Protein AF-A0A7C3CIX5-F1 (afdb_monomer)

Radius of gyration: 12.61 Å; Cα contacts (8 Å, |Δi|>4): 113; chains: 1; bounding box: 29×18×33 Å

pLDDT: mean 95.17, std 7.25, range [48.88, 98.56]

Mean predicted aligned error: 2.8 Å

Sequence (81 aa):
MTTQTHIKEVYEMLKNREIHPTGKFDNAGRWYAANDDLISVRSPSRAWPYSQMTACRTRKYVKAVAEKFNCSDVKELIAHV

Structure (mmCIF, N/CA/C/O backbone):
data_AF-A0A7C3CIX5-F1
#
_entry.id   AF-A0A7C3CIX5-F1
#
loop_
_atom_site.group_PDB
_atom_site.id
_atom_site.type_symbol
_atom_site.label_atom_id
_atom_site.label_alt_id
_atom_site.label_comp_id
_atom_site.label_asym_id
_atom_site.label_entity_id
_atom_site.label_seq_id
_atom_site.pdbx_PDB_ins_code
_atom_site.Cartn_x
_atom_site.Cartn_y
_atom_site.Cartn_z
_atom_site.occupancy
_atom_site.B_iso_or_equiv
_atom_site.auth_seq_id
_atom_site.auth_comp_id
_atom_site.auth_asym_id
_atom_site.auth_atom_id
_atom_site.pdbx_PDB_model_num
ATOM 1 N N . MET A 1 1 ? -14.873 2.716 18.837 1.00 48.88 1 MET A N 1
ATOM 2 C CA . MET A 1 1 ? -14.087 3.865 18.338 1.00 48.88 1 MET A CA 1
ATOM 3 C C . MET A 1 1 ? -13.872 3.647 16.853 1.00 48.88 1 MET A C 1
ATOM 5 O O . MET A 1 1 ? -13.752 2.513 16.424 1.00 48.88 1 MET A O 1
ATOM 9 N N . THR A 1 2 ? -14.043 4.706 16.076 1.00 61.53 2 THR A N 1
ATOM 10 C CA . THR A 1 2 ? -14.455 4.698 14.667 1.00 61.53 2 THR A CA 1
ATOM 11 C C . THR A 1 2 ? -13.387 4.123 13.735 1.00 61.53 2 THR A C 1
ATOM 13 O O . THR A 1 2 ? -12.224 4.490 13.858 1.00 61.53 2 THR A O 1
ATOM 16 N N . THR A 1 3 ? -13.785 3.321 12.737 1.00 75.56 3 THR A N 1
ATOM 17 C CA . THR A 1 3 ? -12.952 2.780 11.632 1.00 75.56 3 THR A CA 1
ATOM 18 C C . THR A 1 3 ? -11.971 3.809 11.057 1.00 75.56 3 THR A C 1
ATOM 20 O O . THR A 1 3 ? -10.859 3.491 10.639 1.00 75.56 3 THR A O 1
ATOM 23 N N . GLN A 1 4 ? -12.352 5.088 11.093 1.00 84.12 4 GLN A N 1
ATOM 24 C CA . GLN A 1 4 ? -11.515 6.191 10.657 1.00 84.12 4 GLN A CA 1
ATOM 25 C C . GLN A 1 4 ? -10.203 6.352 11.448 1.00 84.12 4 GLN A C 1
ATOM 27 O O . GLN A 1 4 ? -9.200 6.744 10.842 1.00 84.12 4 GLN A O 1
ATOM 32 N N . THR A 1 5 ? -10.208 6.064 12.751 1.00 91.50 5 THR A N 1
ATOM 33 C CA . THR A 1 5 ? -9.030 6.092 13.628 1.00 91.50 5 THR A CA 1
ATOM 34 C C . THR A 1 5 ? -8.073 4.955 13.276 1.00 91.50 5 THR A C 1
ATOM 36 O O . THR A 1 5 ? -6.900 5.229 13.044 1.00 91.50 5 THR A O 1
ATOM 39 N N . HIS A 1 6 ? -8.577 3.726 13.105 1.00 94.25 6 HIS A N 1
ATOM 40 C CA . HIS A 1 6 ? -7.760 2.564 12.720 1.00 94.25 6 HIS A CA 1
ATOM 41 C C . HIS A 1 6 ? -7.103 2.759 11.342 1.00 94.25 6 HIS A C 1
ATOM 43 O O . HIS A 1 6 ? -5.911 2.519 11.176 1.00 94.25 6 HIS A O 1
ATOM 49 N N . ILE A 1 7 ? -7.841 3.307 10.364 1.00 96.06 7 ILE A N 1
ATOM 50 C CA . ILE A 1 7 ? -7.282 3.662 9.046 1.00 96.06 7 ILE A CA 1
ATOM 51 C C . ILE A 1 7 ? -6.131 4.669 9.177 1.00 96.06 7 ILE A C 1
ATOM 53 O O . ILE A 1 7 ? -5.137 4.571 8.459 1.00 96.06 7 ILE A O 1
ATOM 57 N N . LYS A 1 8 ? -6.274 5.675 10.051 1.00 96.88 8 LYS A N 1
ATOM 58 C CA . LYS A 1 8 ? -5.228 6.685 10.263 1.00 96.88 8 LYS A CA 1
ATOM 59 C C . LYS A 1 8 ? -3.985 6.054 10.891 1.00 96.88 8 LYS A C 1
ATOM 61 O O . LYS A 1 8 ? -2.885 6.360 10.448 1.00 96.88 8 LYS A O 1
ATOM 66 N N . GLU A 1 9 ? -4.169 5.195 11.885 1.00 97.19 9 GLU A N 1
ATOM 67 C CA . GLU A 1 9 ? -3.089 4.495 12.579 1.00 97.19 9 GLU A CA 1
ATOM 68 C C . GLU A 1 9 ? -2.265 3.627 11.621 1.00 97.19 9 GLU A C 1
ATOM 70 O O . GLU A 1 9 ? -1.066 3.854 11.472 1.00 97.19 9 GLU A O 1
ATOM 75 N N . VAL A 1 10 ? -2.914 2.729 10.873 1.00 97.62 10 VAL A N 1
ATOM 76 C CA . VAL A 1 10 ? -2.230 1.853 9.904 1.00 97.62 10 VAL A CA 1
ATOM 77 C C . VAL A 1 10 ? -1.537 2.661 8.802 1.00 97.62 10 VAL A C 1
ATOM 79 O O . VAL A 1 10 ? -0.431 2.327 8.377 1.00 97.62 10 VAL A O 1
ATOM 82 N N . TYR A 1 11 ? -2.145 3.764 8.355 1.00 97.81 11 TYR A N 1
ATOM 83 C CA . TYR A 1 11 ? -1.503 4.679 7.411 1.00 97.81 11 TYR A CA 1
ATOM 84 C C . TYR A 1 11 ? -0.202 5.281 7.963 1.00 97.81 11 TYR A C 1
ATOM 86 O O . TYR A 1 11 ? 0.796 5.301 7.241 1.00 97.81 11 TYR A O 1
ATOM 94 N N . GLU A 1 12 ? -0.185 5.763 9.209 1.00 98.31 12 GLU A N 1
ATOM 95 C CA . GLU A 1 12 ? 1.042 6.310 9.800 1.00 98.31 12 GLU A CA 1
ATOM 96 C C . GLU A 1 12 ? 2.103 5.214 9.985 1.00 98.31 12 GLU A C 1
ATOM 98 O O . GLU A 1 12 ? 3.255 5.449 9.630 1.00 98.31 12 GLU A O 1
ATOM 103 N N . MET A 1 13 ? 1.726 3.991 10.387 1.00 98.19 13 MET A N 1
ATOM 104 C CA . MET A 1 13 ? 2.658 2.851 10.460 1.00 98.19 13 MET A CA 1
ATOM 105 C C . MET A 1 13 ? 3.300 2.543 9.093 1.00 98.19 13 MET A C 1
ATOM 107 O O . MET A 1 13 ? 4.516 2.374 8.987 1.00 98.19 13 MET A O 1
ATOM 111 N N . LEU A 1 14 ? 2.507 2.518 8.013 1.00 97.75 14 LEU A N 1
ATOM 112 C CA . LEU A 1 14 ? 2.999 2.311 6.641 1.00 97.75 14 LEU A CA 1
ATOM 113 C C . LEU A 1 14 ? 3.912 3.447 6.165 1.00 97.75 14 LEU A C 1
ATOM 115 O O . LEU A 1 14 ? 4.916 3.207 5.484 1.00 97.75 14 LEU A O 1
ATOM 119 N N . LYS A 1 15 ? 3.557 4.688 6.506 1.00 97.00 15 LYS A N 1
ATOM 120 C CA . LYS A 1 15 ? 4.307 5.898 6.157 1.00 97.00 15 LYS A CA 1
ATOM 121 C C . LYS A 1 15 ? 5.646 5.967 6.893 1.00 97.00 15 LYS A C 1
ATOM 123 O O . LYS A 1 15 ? 6.658 6.266 6.260 1.00 97.00 15 LYS A O 1
ATOM 128 N N . ASN A 1 16 ? 5.659 5.621 8.178 1.00 97.56 16 ASN A N 1
ATOM 129 C CA . ASN A 1 16 ? 6.857 5.523 9.015 1.00 97.56 16 ASN A CA 1
ATOM 130 C C . ASN A 1 16 ? 7.676 4.256 8.741 1.00 97.56 16 ASN A C 1
ATOM 132 O O . ASN A 1 16 ? 8.802 4.143 9.217 1.00 97.56 16 ASN A O 1
ATOM 136 N N . ARG A 1 17 ? 7.145 3.335 7.921 1.00 96.50 17 ARG A N 1
ATOM 137 C CA . ARG A 1 17 ? 7.759 2.045 7.568 1.00 96.50 17 ARG A CA 1
ATOM 138 C C . ARG A 1 17 ? 7.926 1.104 8.765 1.00 96.50 17 ARG A C 1
ATOM 140 O O . ARG A 1 17 ? 8.807 0.253 8.741 1.00 96.50 17 ARG A O 1
ATOM 147 N N . GLU A 1 18 ? 7.065 1.238 9.767 1.00 98.19 18 GLU A N 1
ATOM 148 C CA . GLU A 1 18 ? 6.946 0.305 10.895 1.00 98.19 18 GLU A CA 1
ATOM 149 C C . GLU A 1 18 ? 6.355 -1.035 10.433 1.00 98.19 18 GLU A C 1
ATOM 151 O O . GLU A 1 18 ? 6.732 -2.096 10.921 1.00 98.19 18 GLU A O 1
ATOM 156 N N . ILE A 1 19 ? 5.475 -0.977 9.429 1.00 97.62 19 ILE A N 1
ATOM 157 C CA . ILE A 1 19 ? 4.964 -2.129 8.683 1.00 97.62 19 ILE A CA 1
ATOM 158 C C . ILE A 1 19 ? 5.163 -1.910 7.179 1.00 97.62 19 ILE A C 1
ATOM 160 O O . ILE A 1 19 ? 5.490 -0.808 6.711 1.00 97.62 19 ILE A O 1
ATOM 164 N N . HIS A 1 20 ? 4.972 -2.965 6.393 1.00 96.50 20 HIS A N 1
ATOM 165 C CA . HIS A 1 20 ? 5.120 -2.928 4.941 1.00 96.50 20 HIS A CA 1
ATOM 166 C C . HIS A 1 20 ? 3.875 -3.491 4.257 1.00 96.50 20 HIS A C 1
ATOM 168 O O . HIS A 1 20 ? 3.331 -4.474 4.755 1.00 96.50 20 HIS A O 1
ATOM 174 N N . PRO A 1 21 ? 3.451 -2.907 3.121 1.00 97.19 21 PRO A N 1
ATOM 175 C CA . PRO A 1 21 ? 2.394 -3.496 2.317 1.00 97.19 21 PRO A CA 1
ATOM 176 C C . PRO A 1 21 ? 2.740 -4.914 1.868 1.00 97.19 21 PRO A C 1
ATOM 178 O O . PRO A 1 21 ? 3.899 -5.211 1.555 1.00 97.19 21 PRO A O 1
ATOM 181 N N . THR A 1 22 ? 1.726 -5.757 1.750 1.00 97.06 22 THR A N 1
ATOM 182 C CA . THR A 1 22 ? 1.832 -7.093 1.174 1.00 97.06 22 THR A CA 1
ATOM 183 C C . THR A 1 22 ? 2.103 -7.019 -0.328 1.00 97.06 22 THR A C 1
ATOM 185 O O . THR A 1 22 ? 1.462 -6.304 -1.103 1.00 97.06 22 THR A O 1
ATOM 188 N N . GLY A 1 23 ? 3.107 -7.772 -0.765 1.00 97.31 23 GLY A N 1
ATOM 189 C CA . GLY A 1 23 ? 3.526 -7.819 -2.158 1.00 97.31 23 GLY A CA 1
ATOM 190 C C . GLY A 1 23 ? 4.826 -8.587 -2.331 1.00 97.31 23 GLY A C 1
ATOM 191 O O . GLY A 1 23 ? 5.363 -9.154 -1.379 1.00 97.31 23 GLY A O 1
ATOM 192 N N . LYS A 1 24 ? 5.334 -8.620 -3.561 1.00 98.25 24 LYS A N 1
ATOM 193 C CA . LYS A 1 24 ? 6.518 -9.405 -3.926 1.00 98.25 24 LYS A CA 1
ATOM 194 C C . LYS A 1 24 ? 7.458 -8.635 -4.835 1.00 98.25 24 LYS A C 1
ATOM 196 O O . LYS A 1 24 ? 7.021 -7.875 -5.698 1.00 98.25 24 LYS A O 1
ATOM 201 N N . PHE A 1 25 ? 8.751 -8.884 -4.670 1.00 98.44 25 PHE A N 1
ATOM 202 C CA . PHE A 1 25 ? 9.753 -8.475 -5.645 1.00 98.44 25 PHE A CA 1
ATOM 203 C C . PHE A 1 25 ? 9.890 -9.541 -6.725 1.00 98.44 25 PHE A C 1
ATOM 205 O O . PHE A 1 25 ? 9.823 -10.737 -6.442 1.00 98.44 25 PHE A O 1
ATOM 212 N N . ASP A 1 26 ? 10.091 -9.108 -7.962 1.00 97.81 26 ASP A N 1
ATOM 213 C CA . ASP A 1 26 ? 10.579 -9.989 -9.013 1.00 97.81 26 ASP A CA 1
ATOM 214 C C . ASP A 1 26 ? 12.118 -10.014 -9.061 1.00 97.81 26 ASP A C 1
ATOM 216 O O . ASP A 1 26 ? 12.801 -9.247 -8.378 1.00 97.81 26 ASP A O 1
ATOM 220 N N . ASN A 1 27 ? 12.679 -10.860 -9.928 1.00 97.62 27 ASN A N 1
ATOM 221 C CA . ASN A 1 27 ? 14.133 -10.987 -10.103 1.00 97.62 27 ASN A CA 1
ATOM 222 C C . ASN A 1 27 ? 14.813 -9.703 -10.617 1.00 97.62 27 ASN A C 1
ATOM 224 O O . ASN A 1 27 ? 16.035 -9.598 -10.582 1.00 97.62 27 ASN A O 1
ATOM 228 N N . ALA A 1 28 ? 14.042 -8.734 -11.120 1.00 96.75 28 ALA A N 1
ATOM 229 C CA . ALA A 1 28 ? 14.542 -7.454 -11.610 1.00 96.75 28 ALA A CA 1
ATOM 230 C C . ALA A 1 28 ? 14.421 -6.329 -10.563 1.00 96.75 28 ALA A C 1
ATOM 232 O O . ALA A 1 28 ? 14.669 -5.169 -10.897 1.00 96.75 28 ALA A O 1
ATOM 233 N N . GLY A 1 29 ? 14.021 -6.644 -9.324 1.00 97.44 29 GLY A N 1
ATOM 234 C CA . GLY A 1 29 ? 13.871 -5.675 -8.235 1.00 97.44 29 GLY A CA 1
ATOM 235 C C . GLY A 1 29 ? 12.610 -4.809 -8.325 1.00 97.44 29 GLY A C 1
ATOM 236 O O . GLY A 1 29 ? 12.514 -3.793 -7.640 1.00 97.44 29 GLY A O 1
ATOM 237 N N . ARG A 1 30 ? 11.634 -5.175 -9.161 1.00 98.56 30 ARG A N 1
ATOM 238 C CA . ARG A 1 30 ? 10.336 -4.495 -9.259 1.00 98.56 30 ARG A CA 1
ATOM 239 C C . ARG A 1 30 ? 9.391 -5.061 -8.206 1.00 98.56 30 ARG A C 1
ATOM 241 O O . ARG A 1 30 ? 9.242 -6.276 -8.107 1.00 98.56 30 ARG A O 1
ATOM 248 N N . TRP A 1 31 ? 8.747 -4.189 -7.437 1.00 98.56 31 TRP A N 1
ATOM 249 C CA . TRP A 1 31 ? 7.807 -4.586 -6.392 1.00 98.56 31 TRP A CA 1
ATOM 250 C C . TRP A 1 31 ? 6.367 -4.528 -6.891 1.00 98.56 31 TRP A C 1
ATOM 252 O O . TRP A 1 31 ? 5.914 -3.465 -7.316 1.00 98.56 31 TRP A O 1
ATOM 262 N N . TYR A 1 32 ? 5.653 -5.646 -6.783 1.00 98.44 32 TYR A N 1
ATOM 263 C CA . TYR A 1 32 ? 4.258 -5.805 -7.181 1.00 98.44 32 TYR A CA 1
ATOM 264 C C . TYR A 1 32 ? 3.366 -5.999 -5.949 1.00 98.44 32 TYR A C 1
ATOM 266 O O . TYR A 1 32 ? 3.660 -6.857 -5.113 1.00 98.44 32 TYR A O 1
ATOM 274 N N . ALA A 1 33 ? 2.287 -5.220 -5.852 1.00 98.19 33 ALA A N 1
ATOM 275 C CA . ALA A 1 33 ? 1.317 -5.301 -4.760 1.00 98.19 33 ALA A CA 1
ATOM 276 C C . ALA A 1 33 ? 0.524 -6.611 -4.809 1.00 98.19 33 ALA A C 1
ATOM 278 O O . ALA A 1 33 ? 0.229 -7.115 -5.890 1.00 98.19 33 ALA A O 1
ATOM 279 N N . ALA A 1 34 ? 0.144 -7.134 -3.641 1.00 97.62 34 ALA A N 1
ATOM 280 C CA . ALA A 1 34 ? -0.814 -8.236 -3.556 1.00 97.62 34 ALA A CA 1
ATOM 281 C C . ALA A 1 34 ? -2.249 -7.781 -3.889 1.00 97.62 34 ALA A C 1
ATOM 283 O O . ALA A 1 34 ? -2.989 -8.522 -4.526 1.00 97.62 34 ALA A O 1
ATOM 284 N N . ASN A 1 35 ? -2.609 -6.552 -3.501 1.00 95.69 35 ASN A N 1
ATOM 285 C CA . ASN A 1 35 ? -3.898 -5.916 -3.795 1.00 95.69 35 ASN A CA 1
ATOM 286 C C . ASN A 1 35 ? -3.747 -4.832 -4.873 1.00 95.69 35 ASN A C 1
ATOM 288 O O . ASN A 1 35 ? -4.071 -3.660 -4.650 1.00 95.69 35 ASN A O 1
ATOM 292 N N . ASP A 1 36 ? -3.171 -5.181 -6.023 1.00 96.81 36 ASP A N 1
ATOM 293 C CA . ASP A 1 36 ? -2.960 -4.220 -7.109 1.00 96.81 36 ASP A CA 1
ATOM 294 C C . ASP A 1 36 ? -4.275 -3.699 -7.717 1.00 96.81 36 ASP A C 1
ATOM 296 O O . ASP A 1 36 ? -4.314 -2.584 -8.233 1.00 96.81 36 ASP A O 1
ATOM 300 N N . ASP A 1 37 ? -5.373 -4.438 -7.553 1.00 97.19 37 ASP A N 1
ATOM 301 C CA . ASP A 1 37 ? -6.729 -4.030 -7.925 1.00 97.19 37 ASP A CA 1
ATOM 302 C C . ASP A 1 37 ? -7.266 -2.831 -7.118 1.00 97.19 37 ASP A C 1
ATOM 304 O O . ASP A 1 37 ? -8.179 -2.136 -7.565 1.00 97.19 37 ASP A O 1
ATOM 308 N N . LEU A 1 38 ? -6.678 -2.541 -5.951 1.00 97.75 38 LEU A N 1
ATOM 309 C CA . LEU A 1 38 ? -7.068 -1.420 -5.085 1.00 97.75 38 LEU A CA 1
ATOM 310 C C . LEU A 1 38 ? -6.297 -0.120 -5.357 1.00 97.75 38 LEU A C 1
ATOM 312 O O . LEU A 1 38 ? -6.526 0.898 -4.693 1.00 97.75 38 LEU A O 1
ATOM 316 N N . ILE A 1 39 ? -5.368 -0.126 -6.312 1.00 97.31 39 ILE A N 1
ATOM 317 C CA . ILE A 1 39 ? -4.519 1.022 -6.632 1.00 97.31 39 ILE A CA 1
ATOM 318 C C . ILE A 1 39 ? -4.623 1.377 -8.113 1.00 97.31 39 ILE A C 1
ATOM 320 O O . ILE A 1 39 ? -4.555 0.541 -9.000 1.00 97.31 39 ILE A O 1
ATOM 324 N N . SER A 1 40 ? -4.740 2.672 -8.396 1.00 96.31 40 SER A N 1
ATOM 325 C CA . SER A 1 40 ? -4.817 3.188 -9.766 1.00 96.31 40 SER A CA 1
ATOM 326 C C . SER A 1 40 ? -3.495 3.848 -10.148 1.00 96.31 40 SER A C 1
ATOM 328 O O . SER A 1 40 ? -3.407 5.072 -10.262 1.00 96.31 40 SER A O 1
ATOM 330 N N . VAL A 1 41 ? -2.447 3.039 -10.297 1.00 97.00 41 VAL A N 1
ATOM 331 C CA . VAL A 1 41 ? -1.111 3.486 -10.715 1.00 97.00 41 VAL A CA 1
ATOM 332 C C . VAL A 1 41 ? -0.553 2.578 -11.802 1.00 97.00 41 VAL A C 1
ATOM 334 O O . VAL A 1 41 ? -0.975 1.437 -11.961 1.00 97.00 41 VAL A O 1
ATOM 337 N N . ARG A 1 42 ? 0.437 3.079 -12.543 1.00 95.69 42 ARG A N 1
ATOM 338 C CA . ARG A 1 42 ? 1.181 2.274 -13.516 1.00 95.69 42 ARG A CA 1
ATOM 339 C C . ARG A 1 42 ? 1.784 1.024 -12.869 1.00 95.69 42 ARG A C 1
ATOM 341 O O . ARG A 1 42 ? 2.274 1.078 -11.736 1.00 95.69 42 ARG A O 1
ATOM 348 N N . SER A 1 43 ? 1.850 -0.061 -13.635 1.00 96.69 43 SER A N 1
ATOM 349 C CA . SER A 1 43 ? 2.596 -1.246 -13.223 1.00 96.69 43 SER A CA 1
ATOM 350 C C . SER A 1 43 ? 4.09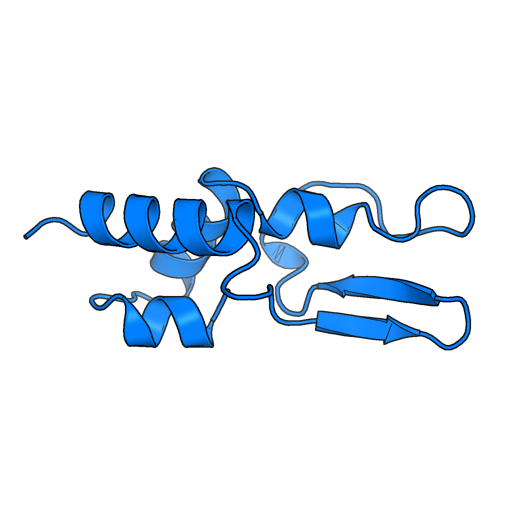1 -0.924 -13.045 1.00 96.69 43 SER A C 1
ATOM 352 O O . SER A 1 43 ? 4.638 -0.077 -13.771 1.00 96.69 43 SER A O 1
ATOM 354 N N . P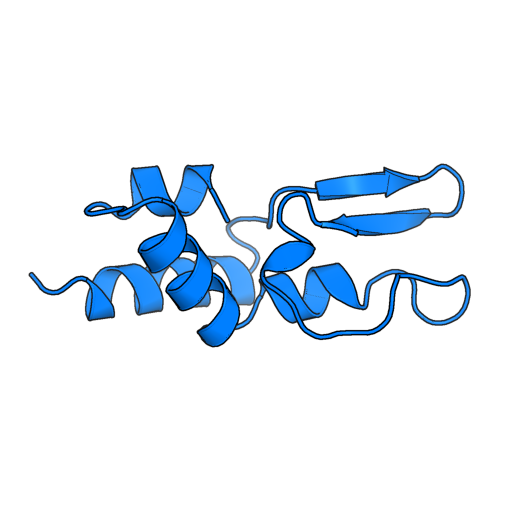RO A 1 44 ? 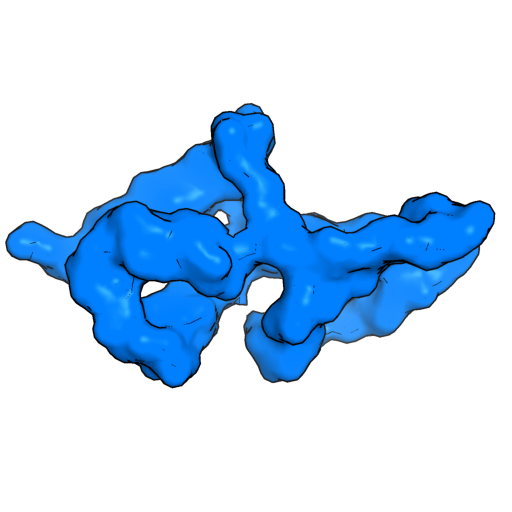4.768 -1.596 -12.098 1.00 98.31 44 PRO A N 1
ATOM 355 C CA . PRO A 1 44 ? 6.201 -1.463 -11.878 1.00 98.31 44 PRO A CA 1
ATOM 356 C C . PRO A 1 44 ? 7.001 -1.699 -13.160 1.00 98.31 44 PRO A C 1
ATOM 358 O O . PRO A 1 44 ? 6.729 -2.611 -13.941 1.00 98.31 44 PRO A O 1
ATOM 361 N N . SER A 1 45 ? 8.029 -0.883 -13.374 1.00 97.94 45 SER A N 1
ATOM 362 C CA . SER A 1 45 ? 8.919 -0.975 -14.538 1.00 97.94 45 SER A CA 1
ATOM 363 C C . SER A 1 45 ? 10.370 -0.768 -14.115 1.00 97.94 45 SER A C 1
ATOM 365 O O . SER A 1 45 ? 10.623 -0.349 -12.992 1.00 97.94 45 SER A O 1
ATOM 367 N N . ARG A 1 46 ? 11.338 -1.007 -15.010 1.00 95.88 46 ARG A N 1
ATOM 368 C CA . ARG A 1 46 ? 12.768 -0.812 -14.695 1.00 95.88 46 ARG A CA 1
ATOM 369 C C . ARG A 1 46 ? 13.091 0.610 -14.216 1.00 95.88 46 ARG A C 1
ATOM 371 O O . ARG A 1 46 ? 13.879 0.772 -13.299 1.00 95.88 46 ARG A O 1
ATOM 378 N N . ALA A 1 47 ? 12.463 1.623 -14.815 1.00 97.06 47 ALA A N 1
ATOM 379 C CA . ALA A 1 47 ? 12.645 3.022 -14.421 1.00 97.06 47 ALA A CA 1
ATOM 380 C C . ALA A 1 47 ? 11.827 3.411 -13.173 1.00 97.06 47 ALA A C 1
ATOM 382 O O . ALA A 1 47 ? 12.129 4.405 -12.525 1.00 97.06 47 ALA A O 1
ATOM 383 N N . TRP A 1 48 ? 10.787 2.638 -12.841 1.00 97.31 48 TRP A N 1
ATOM 384 C CA . TRP A 1 48 ? 9.858 2.924 -11.744 1.00 97.31 48 TRP A CA 1
ATOM 385 C C . TRP A 1 48 ? 9.508 1.626 -11.005 1.00 97.31 48 TRP A C 1
ATOM 387 O O . TRP A 1 48 ? 8.384 1.129 -11.124 1.00 97.31 48 TRP A O 1
ATOM 397 N N . PRO A 1 49 ? 10.471 1.024 -10.287 1.00 98.19 49 PRO A N 1
ATOM 398 C CA . PRO A 1 49 ? 10.302 -0.314 -9.719 1.00 98.19 49 PRO A CA 1
ATOM 399 C C . PRO A 1 49 ? 9.310 -0.355 -8.553 1.00 98.19 49 PRO A C 1
ATOM 401 O O . PRO A 1 49 ? 8.835 -1.426 -8.195 1.00 98.19 49 PRO A O 1
ATOM 404 N N . TYR A 1 50 ? 8.970 0.800 -7.973 1.00 98.12 50 TYR A N 1
ATOM 405 C CA . TYR A 1 50 ? 8.208 0.902 -6.726 1.00 98.12 50 TYR A CA 1
ATOM 406 C C . TYR A 1 50 ? 6.877 1.651 -6.865 1.00 98.12 50 TYR A C 1
ATOM 408 O O . TYR A 1 50 ? 6.305 2.061 -5.857 1.00 98.12 50 TYR A O 1
ATOM 416 N N . SER A 1 51 ? 6.368 1.849 -8.089 1.00 98.12 51 SER A N 1
ATOM 417 C CA . SER A 1 51 ? 5.124 2.604 -8.323 1.00 98.12 51 SER A CA 1
ATOM 418 C C . SER A 1 51 ? 3.950 2.091 -7.486 1.00 98.12 51 SER A C 1
ATOM 420 O O . SER A 1 51 ? 3.257 2.892 -6.861 1.00 98.12 51 SER A O 1
ATOM 422 N N . G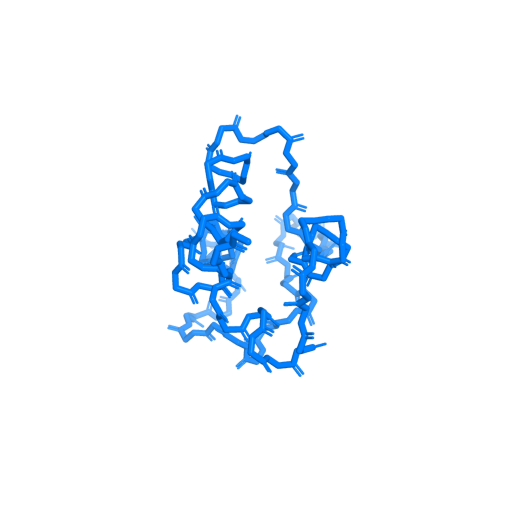LN A 1 52 ? 3.769 0.770 -7.415 1.00 98.44 52 GLN A N 1
ATOM 423 C CA . GLN A 1 52 ? 2.714 0.160 -6.606 1.00 98.44 52 GLN A CA 1
ATOM 424 C C . GLN A 1 52 ? 3.007 0.247 -5.100 1.00 98.44 52 GLN A C 1
ATOM 426 O O . GLN A 1 52 ? 2.118 0.616 -4.340 1.00 98.44 52 GLN A O 1
ATOM 431 N N . MET A 1 53 ? 4.256 0.027 -4.661 1.00 98.00 53 MET A N 1
ATOM 432 C CA . MET A 1 53 ? 4.628 0.112 -3.236 1.00 98.00 53 MET A CA 1
ATOM 433 C C . MET A 1 53 ? 4.315 1.494 -2.657 1.00 98.00 53 MET A C 1
ATOM 435 O O . MET A 1 53 ? 3.810 1.613 -1.544 1.00 98.00 53 MET A O 1
ATOM 439 N N . THR A 1 54 ? 4.610 2.551 -3.415 1.00 97.38 54 THR A N 1
ATOM 440 C CA . THR A 1 54 ? 4.304 3.924 -3.002 1.00 97.38 54 THR A CA 1
ATOM 441 C C . THR A 1 54 ? 2.795 4.157 -2.907 1.00 97.38 54 THR A C 1
ATOM 443 O O . THR A 1 54 ? 2.344 4.797 -1.959 1.00 97.38 54 THR A O 1
ATOM 446 N N . ALA A 1 55 ? 1.999 3.607 -3.830 1.00 97.75 55 ALA A N 1
ATOM 447 C CA . ALA A 1 55 ? 0.540 3.718 -3.789 1.00 97.75 55 ALA A CA 1
ATOM 448 C C . ALA A 1 55 ? -0.064 3.019 -2.558 1.00 97.75 55 ALA A C 1
ATOM 450 O O . ALA A 1 55 ? -0.946 3.582 -1.900 1.00 97.75 55 ALA A O 1
ATOM 451 N N . CYS A 1 56 ? 0.474 1.852 -2.193 1.00 98.12 56 CYS A N 1
ATOM 452 C CA . CYS A 1 56 ? 0.061 1.095 -1.012 1.00 98.12 56 CYS A CA 1
ATOM 453 C C . CYS 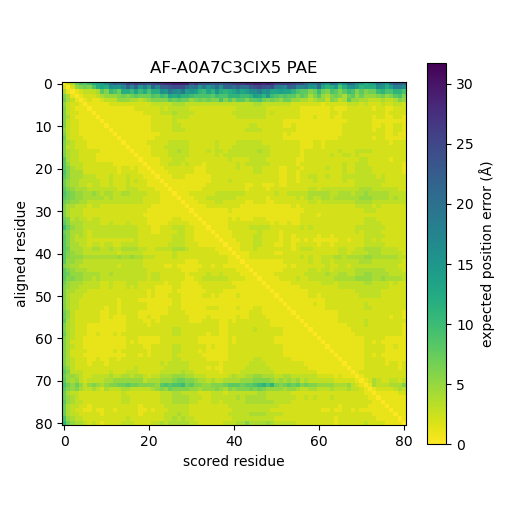A 1 56 ? 0.417 1.775 0.326 1.00 98.12 56 CYS A C 1
ATOM 455 O 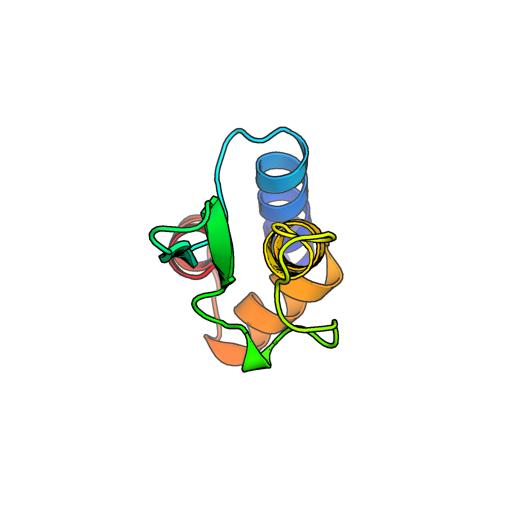O . CYS A 1 56 ? -0.055 1.355 1.374 1.00 98.12 56 CYS A O 1
ATOM 457 N N . ARG A 1 57 ? 1.208 2.859 0.332 1.00 97.88 57 ARG A N 1
ATOM 458 C CA . ARG A 1 57 ? 1.507 3.650 1.546 1.00 97.88 57 ARG A CA 1
ATOM 459 C C . ARG A 1 57 ? 0.588 4.859 1.741 1.00 97.88 57 ARG A C 1
ATOM 461 O O . ARG A 1 57 ? 0.869 5.734 2.556 1.00 97.88 57 ARG A O 1
ATOM 468 N N . THR A 1 58 ? -0.501 4.950 0.983 1.00 97.69 58 THR A N 1
ATOM 469 C CA . THR A 1 58 ? -1.438 6.075 1.072 1.00 97.69 58 THR A CA 1
ATOM 470 C C . THR A 1 58 ? -2.634 5.751 1.959 1.00 97.69 58 THR A C 1
ATOM 472 O O . THR A 1 58 ? -3.140 4.632 1.972 1.00 97.69 58 THR A O 1
ATOM 475 N N . ARG A 1 59 ? -3.182 6.766 2.637 1.00 97.19 59 ARG A N 1
ATOM 476 C CA . ARG A 1 59 ? -4.435 6.622 3.399 1.00 97.19 59 ARG A CA 1
ATOM 477 C C . ARG A 1 59 ? -5.613 6.172 2.522 1.00 97.19 59 ARG A C 1
ATOM 479 O O . ARG A 1 59 ? -6.508 5.490 3.010 1.00 97.19 59 ARG A O 1
ATOM 486 N N . LYS A 1 60 ? -5.608 6.540 1.232 1.00 97.19 60 LYS A N 1
ATOM 487 C CA . LYS A 1 60 ? -6.615 6.101 0.251 1.00 97.19 60 LYS A CA 1
ATOM 488 C C . LYS A 1 60 ? -6.593 4.581 0.075 1.00 97.19 60 LYS A C 1
ATOM 490 O O . LYS A 1 60 ? -7.655 3.973 0.091 1.00 97.19 60 LYS A O 1
ATOM 495 N N . TYR A 1 61 ? -5.406 3.987 -0.044 1.00 97.75 61 TYR A N 1
ATOM 496 C CA . TYR A 1 61 ? -5.253 2.537 -0.141 1.00 97.75 61 TYR A CA 1
ATOM 497 C C . TYR A 1 61 ? -5.726 1.827 1.132 1.00 97.75 61 TYR A C 1
ATOM 499 O O . TYR A 1 61 ? -6.556 0.931 1.048 1.00 97.75 61 TYR A O 1
ATOM 507 N N . VAL A 1 62 ? -5.294 2.288 2.312 1.00 97.62 62 VAL A N 1
ATOM 508 C CA . VAL A 1 62 ? -5.704 1.691 3.599 1.00 97.62 62 VAL A CA 1
ATOM 509 C C . VAL A 1 62 ? -7.228 1.697 3.765 1.00 97.62 62 VAL A C 1
ATOM 511 O O . VAL A 1 62 ? -7.810 0.713 4.214 1.00 97.62 62 VAL A O 1
ATOM 514 N N . LYS A 1 63 ? -7.897 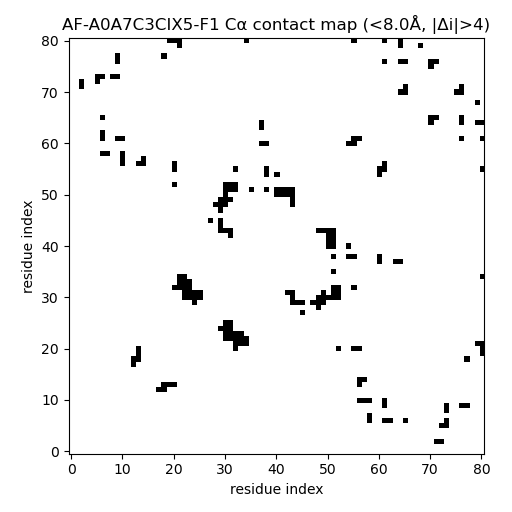2.783 3.353 1.00 96.81 63 LYS A N 1
ATOM 515 C CA . LYS A 1 63 ? -9.363 2.849 3.329 1.00 96.81 63 LYS A CA 1
ATOM 516 C C . LYS A 1 63 ? -9.971 1.798 2.389 1.00 96.81 63 LYS A C 1
ATOM 518 O O . LYS A 1 63 ? -10.895 1.107 2.797 1.00 96.81 63 LYS A O 1
ATOM 523 N N . ALA A 1 64 ? -9.448 1.666 1.169 1.00 96.88 64 ALA A N 1
ATOM 524 C CA . ALA A 1 64 ? -9.950 0.699 0.192 1.00 96.88 64 ALA A CA 1
ATOM 525 C C . ALA A 1 64 ? -9.782 -0.756 0.667 1.00 96.88 64 ALA A C 1
ATOM 527 O O . ALA A 1 64 ? -10.679 -1.571 0.471 1.00 96.88 64 ALA A O 1
ATOM 528 N N . VAL A 1 65 ? -8.671 -1.073 1.342 1.00 97.06 65 VAL A N 1
ATOM 529 C CA . VAL A 1 65 ? -8.447 -2.386 1.972 1.00 97.06 65 VAL A CA 1
ATOM 530 C C . VAL A 1 65 ? -9.480 -2.634 3.073 1.00 97.06 65 VAL A C 1
ATOM 532 O O . VAL A 1 65 ? -10.140 -3.671 3.063 1.00 97.06 65 VAL A O 1
ATOM 535 N N . ALA A 1 66 ? -9.676 -1.670 3.979 1.00 95.81 66 ALA A N 1
ATOM 536 C CA . ALA A 1 66 ? -10.660 -1.793 5.054 1.00 95.81 66 ALA A CA 1
ATOM 537 C C . ALA A 1 66 ? -12.085 -2.027 4.518 1.00 95.81 66 ALA A C 1
ATOM 539 O O . ALA A 1 66 ? -12.820 -2.836 5.075 1.00 95.81 66 ALA A O 1
ATOM 540 N N . GLU A 1 67 ? -12.458 -1.359 3.421 1.00 95.06 67 GLU A N 1
ATOM 541 C CA . GLU A 1 67 ? -13.754 -1.537 2.754 1.00 95.06 67 GLU A CA 1
ATOM 542 C 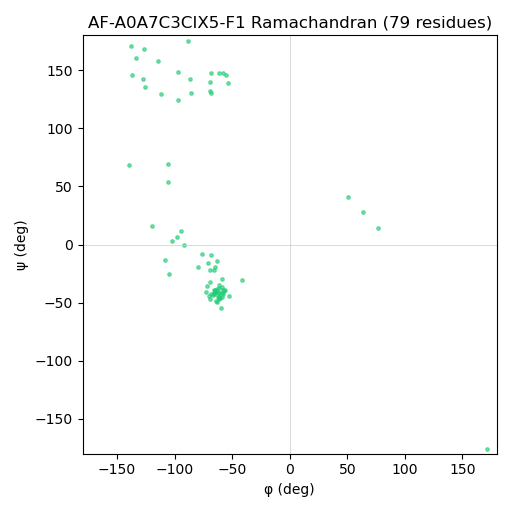C . GLU A 1 67 ? -13.869 -2.903 2.056 1.00 95.06 67 GLU A C 1
ATOM 544 O O . GLU A 1 67 ? -14.885 -3.577 2.212 1.00 95.06 67 GLU A O 1
ATOM 549 N N . LYS A 1 68 ? -12.832 -3.348 1.329 1.00 96.19 68 LYS A N 1
ATOM 550 C CA . LYS A 1 68 ? -12.836 -4.631 0.600 1.00 96.19 68 LYS A CA 1
ATOM 551 C C . LYS A 1 68 ? -12.931 -5.842 1.530 1.00 96.19 68 LYS A C 1
ATOM 553 O O . LYS A 1 68 ? -13.630 -6.798 1.206 1.00 96.19 68 LYS A O 1
ATOM 558 N N . PHE A 1 69 ? -12.227 -5.810 2.659 1.00 94.38 69 PHE A N 1
ATOM 559 C CA . PHE A 1 69 ? -12.149 -6.932 3.602 1.00 94.38 69 PHE A CA 1
ATOM 560 C C . PHE A 1 69 ? -13.037 -6.754 4.842 1.00 94.38 69 PHE A C 1
ATOM 562 O O . PHE A 1 69 ? -13.033 -7.611 5.720 1.00 94.38 69 PHE A O 1
ATOM 569 N N . ASN A 1 70 ? -13.814 -5.665 4.911 1.00 93.38 70 ASN A N 1
ATOM 570 C CA . ASN A 1 70 ? -14.688 -5.325 6.037 1.00 93.38 70 ASN A CA 1
ATOM 571 C C . ASN A 1 70 ? -13.967 -5.377 7.403 1.00 93.38 70 ASN A C 1
ATOM 573 O O . ASN A 1 70 ? -14.508 -5.879 8.389 1.00 93.38 70 ASN A O 1
ATOM 577 N N . CYS A 1 71 ? -12.726 -4.881 7.455 1.00 90.62 71 CYS A N 1
ATOM 578 C CA . CYS A 1 71 ? -11.903 -4.930 8.663 1.00 90.62 71 CYS A CA 1
ATOM 579 C C . CYS A 1 71 ? -12.459 -3.992 9.739 1.00 90.62 71 CYS A C 1
ATOM 581 O O . CYS A 1 71 ? -12.709 -2.807 9.488 1.00 90.62 71 CYS A O 1
ATOM 583 N N . SER A 1 72 ? -12.588 -4.507 10.960 1.00 85.94 72 SER A N 1
ATOM 584 C CA . SER A 1 72 ? -13.081 -3.739 12.108 1.00 85.94 72 SER A CA 1
ATOM 585 C C . SER A 1 72 ? -11.959 -3.337 13.069 1.00 85.94 72 SER A C 1
ATOM 587 O O . SER A 1 72 ? -12.053 -2.296 13.728 1.00 85.94 72 SER A O 1
ATOM 589 N N . ASP A 1 73 ? -10.862 -4.098 13.075 1.00 92.00 73 ASP A N 1
ATOM 590 C CA . ASP A 1 73 ? -9.711 -3.915 13.958 1.00 92.00 73 ASP A CA 1
ATOM 591 C C . ASP A 1 73 ? -8.424 -3.532 13.202 1.00 92.00 73 ASP A C 1
ATOM 5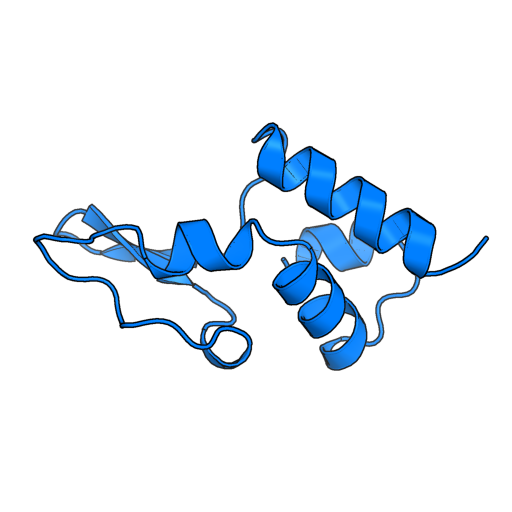93 O O . ASP A 1 73 ? -8.263 -3.796 12.006 1.00 92.00 73 ASP A O 1
ATOM 597 N N . VAL A 1 74 ? -7.477 -2.919 13.918 1.00 94.44 74 VAL A N 1
ATOM 598 C CA . VAL A 1 74 ? -6.151 -2.555 13.395 1.00 94.44 74 VAL A CA 1
ATOM 599 C C . VAL A 1 74 ? -5.373 -3.795 12.954 1.00 94.44 74 VAL A C 1
ATOM 601 O O . VAL A 1 74 ? -4.752 -3.774 11.896 1.00 94.44 74 VAL A O 1
ATOM 604 N N . LYS A 1 75 ? -5.421 -4.893 13.719 1.00 94.88 75 LYS A N 1
ATOM 605 C CA . LYS A 1 75 ? -4.659 -6.114 13.409 1.00 94.88 75 LYS A CA 1
ATOM 606 C C . LYS A 1 75 ? -5.129 -6.778 12.121 1.00 94.88 75 LYS A C 1
ATOM 608 O O . LYS A 1 75 ? -4.299 -7.204 11.323 1.00 94.88 75 LYS A O 1
ATOM 613 N N . GLU A 1 76 ? -6.444 -6.835 11.914 1.00 93.50 76 GLU A N 1
ATOM 614 C CA . GLU A 1 76 ? -7.039 -7.347 10.674 1.00 93.50 76 GLU A CA 1
ATOM 615 C C . GLU A 1 76 ? -6.595 -6.498 9.485 1.00 93.50 76 GLU A C 1
ATOM 617 O O . GLU A 1 76 ? -6.164 -7.023 8.462 1.00 93.50 76 GLU A O 1
ATOM 622 N N . LEU A 1 77 ? -6.626 -5.174 9.646 1.00 94.69 77 LEU A N 1
ATOM 623 C CA . LEU A 1 77 ? -6.223 -4.257 8.592 1.00 94.69 77 LEU A CA 1
ATOM 624 C C . LEU A 1 77 ? -4.731 -4.394 8.255 1.00 94.69 77 LEU A C 1
ATOM 626 O O . LEU A 1 77 ? -4.387 -4.451 7.080 1.00 94.69 77 LEU A O 1
ATOM 630 N N . ILE A 1 78 ? -3.855 -4.521 9.259 1.00 96.50 78 ILE A N 1
ATOM 631 C CA . ILE A 1 78 ? -2.414 -4.769 9.063 1.00 96.50 78 ILE A CA 1
ATOM 632 C C . ILE A 1 78 ? -2.166 -6.065 8.278 1.00 96.50 78 ILE A C 1
ATOM 634 O O . ILE A 1 78 ? -1.253 -6.110 7.459 1.00 96.50 78 ILE A O 1
ATOM 638 N N . ALA A 1 79 ? -2.974 -7.106 8.494 1.00 95.56 79 ALA A N 1
ATOM 639 C CA . ALA A 1 79 ? -2.827 -8.377 7.786 1.00 95.56 79 ALA A CA 1
ATOM 640 C C . ALA A 1 79 ? -3.186 -8.292 6.291 1.00 95.56 79 ALA A C 1
ATOM 642 O O . ALA A 1 79 ? -2.747 -9.139 5.512 1.00 95.56 79 ALA A O 1
ATOM 643 N N . HIS A 1 80 ? -3.975 -7.288 5.894 1.00 95.44 80 HIS A N 1
ATOM 644 C CA . HIS A 1 80 ? -4.476 -7.134 4.529 1.00 95.44 80 HIS A CA 1
ATOM 645 C C . HIS A 1 80 ? -3.847 -5.983 3.735 1.00 95.44 80 HIS A C 1
ATOM 647 O O . HIS A 1 80 ? -4.056 -5.936 2.524 1.00 95.44 80 HIS A O 1
ATOM 653 N N . VAL A 1 81 ? -3.120 -5.052 4.365 1.00 94.88 81 VAL A N 1
ATOM 654 C CA . VAL A 1 81 ? -2.449 -3.938 3.656 1.00 94.88 81 VAL A CA 1
ATOM 655 C C . VAL A 1 81 ? -1.217 -4.372 2.886 1.00 94.88 81 VAL A C 1
ATOM 657 O O . VAL A 1 81 ? -0.620 -5.422 3.179 1.00 94.88 81 VAL A O 1
#

Secondary structure (DSSP, 8-state):
--HHHHHHHHHHHHHHTSS--SEEE-TTS-EEETTGGG--SPPPBTTBTTHHHHHTTSHHHHHHHHHHHT--SHHHHHHH-

Nearest PDB structures (foldseek):
  7blx-assembly1_K  TM=2.776E-01  e=4.284E+00  Chlamydomonas reinhardtii
  7dz7-assembly1_K  TM=2.785E-01  e=8.173E+00  Chlamydomonas reinhardtii

Foldseek 3Di:
DDPLVLLVVVLVCLVVVVAFADWDADPLRATDHPPVVQFDWDGADNVRRCGVRVRCSDSSSLVSQCVVVVDDDNVVSSVRD

Solvent-accessible surface area (backbone atoms only — not comparable to full-atom values): 4654 Å² total; per-residue (Å²): 135,59,65,69,56,44,37,50,51,55,25,50,34,37,62,74,57,77,45,73,63,46,56,48,70,49,100,84,65,30,33,44,49,70,63,51,91,68,50,97,66,65,78,48,38,95,95,42,26,45,46,35,56,58,50,58,41,32,58,68,30,42,46,48,46,32,64,75,67,65,44,82,48,58,68,58,38,62,75,66,59